Protein AF-A0A380DIY0-F1 (afdb_monomer)

pLDDT: mean 94.92, std 7.44, range [49.03, 98.44]

Nearest PDB structures (foldseek):
  3udc-assembly1_G  TM=9.228E-01  e=3.821E-07  Caldanaerobacter subterraneus subsp. tengcongensis MB4
  7n5e-assembly1_F  TM=6.716E-01  e=2.069E-02  Dionaea muscipula
  8tdj-assembly1_B  TM=6.543E-01  e=2.069E-02  Arabidopsis thaliana
  7n5d-assembly1_B  TM=6.354E-01  e=1.573E-02  Dionaea muscipula
  8jwe-assembly1_A  TM=6.513E-01  e=3.343E-02  Arabidopsis thaliana

Foldseek 3Di:
DDKQKEKDKDFLPDDVVVLQVLLVVLQVVVVVVDVFFPFGKHFPAFPDDDDRITIIMIMTDGDPPCSVVVNVVSVVSSCVSPDDDD

Secondary structure (DSSP, 8-state):
-EEEEEEEEEETTS-HHHHHHHHHHHHTTHHHH-TTBSS--EEEEEEEEETTEEEEEEEEEE-TT-HHHHHHHHHHHHHHHH----

Organism: Staphylococcus aureus (NCBI:txid1280)

Sequence (86 aa):
MEPAIVKIPVSVDENIDNVEKKLNKLFTSLRSKYYLFVSDPVVIGIDAFEDTRVILRVSAETIPGEGFSGARIIRKEVQKCFYKKY

Solvent-accessible surface area (backbone atoms only — not comparable to full-atom values): 4794 Å² total; per-residue (Å²): 117,28,69,12,68,40,78,46,80,37,56,65,88,53,64,59,72,60,52,51,55,54,49,52,64,53,21,72,50,45,33,85,73,35,86,55,36,76,38,53,48,40,78,78,43,81,72,48,78,54,98,66,26,38,27,33,32,33,40,25,40,13,43,74,92,34,20,66,59,48,28,50,49,51,52,52,53,51,50,58,74,70,58,76,84,130

Structure (mmCIF, N/CA/C/O backbone):
data_AF-A0A380DIY0-F1
#
_entry.id   AF-A0A380DIY0-F1
#
loop_
_atom_site.group_PDB
_atom_site.id
_atom_site.type_symbol
_atom_site.label_atom_id
_atom_site.label_alt_id
_atom_site.label_comp_id
_atom_site.label_asym_id
_atom_site.label_entity_id
_atom_site.label_seq_id
_atom_site.pdbx_PDB_ins_code
_atom_site.Cartn_x
_atom_site.Cartn_y
_atom_site.Cartn_z
_atom_site.occupancy
_atom_site.B_iso_or_equiv
_atom_site.auth_seq_id
_atom_site.auth_comp_id
_atom_site.auth_asym_id
_atom_site.auth_atom_id
_atom_site.pdbx_PDB_model_num
ATOM 1 N N . MET A 1 1 ? 7.410 -3.543 -17.749 1.00 80.62 1 MET A N 1
ATOM 2 C CA . MET A 1 1 ? 7.040 -2.929 -16.457 1.00 80.62 1 MET A CA 1
ATOM 3 C C . MET A 1 1 ? 6.679 -4.054 -15.511 1.00 80.62 1 MET A C 1
ATOM 5 O O . MET A 1 1 ? 6.222 -5.088 -15.988 1.00 80.62 1 MET A O 1
ATOM 9 N N . GLU A 1 2 ? 6.948 -3.894 -14.223 1.00 93.38 2 GLU A N 1
ATOM 10 C CA . GLU A 1 2 ? 6.658 -4.905 -13.201 1.00 93.38 2 GLU A CA 1
ATOM 11 C C . GLU A 1 2 ? 5.733 -4.287 -12.143 1.00 93.38 2 GLU A C 1
ATOM 13 O O . GLU A 1 2 ? 5.929 -3.124 -11.790 1.00 93.38 2 GLU A O 1
ATOM 18 N N . PRO A 1 3 ? 4.698 -4.993 -11.663 1.00 96.06 3 PRO A N 1
ATOM 19 C CA . PRO A 1 3 ? 3.796 -4.434 -10.668 1.00 96.06 3 PRO A CA 1
ATOM 20 C C . PRO A 1 3 ? 4.383 -4.527 -9.253 1.00 96.06 3 PRO A C 1
ATOM 22 O O . PRO A 1 3 ? 4.791 -5.593 -8.791 1.00 96.06 3 PRO A O 1
ATOM 25 N N . ALA A 1 4 ? 4.320 -3.425 -8.511 1.00 98.00 4 ALA A N 1
ATOM 26 C CA . ALA A 1 4 ? 4.453 -3.425 -7.061 1.00 98.00 4 ALA A CA 1
ATOM 27 C C . ALA A 1 4 ? 3.069 -3.605 -6.423 1.00 98.00 4 ALA A C 1
ATOM 29 O O . ALA A 1 4 ? 2.222 -2.721 -6.531 1.00 98.00 4 ALA A O 1
ATOM 30 N N . ILE A 1 5 ? 2.846 -4.724 -5.727 1.00 98.00 5 ILE A N 1
ATOM 31 C CA . ILE A 1 5 ? 1.556 -5.036 -5.088 1.00 98.00 5 ILE A CA 1
ATOM 32 C C . ILE A 1 5 ? 1.706 -5.041 -3.566 1.00 98.00 5 ILE A C 1
ATOM 34 O O . ILE A 1 5 ? 2.608 -5.671 -3.001 1.00 98.00 5 ILE A O 1
ATOM 38 N N . VAL A 1 6 ? 0.795 -4.345 -2.883 1.00 98.00 6 VAL A N 1
ATOM 39 C CA . VAL A 1 6 ? 0.769 -4.238 -1.421 1.00 98.00 6 VAL A CA 1
ATOM 40 C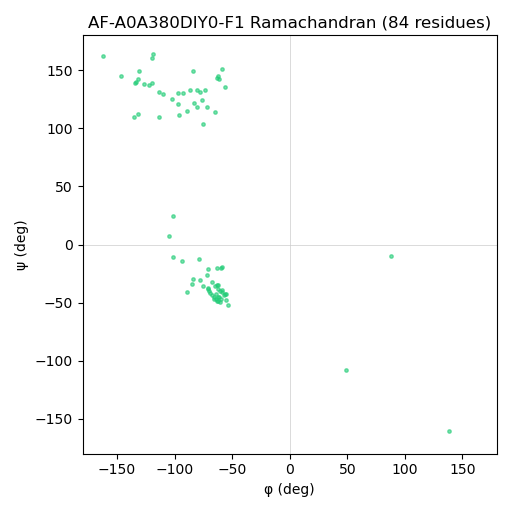 C . VAL A 1 6 ? -0.643 -4.467 -0.892 1.00 98.00 6 VAL A C 1
ATOM 42 O O . VAL A 1 6 ? -1.616 -3.978 -1.456 1.00 98.00 6 VAL A O 1
ATOM 45 N N . LYS A 1 7 ? -0.730 -5.188 0.229 1.00 98.06 7 LYS A N 1
ATOM 46 C CA . LYS A 1 7 ? -1.926 -5.296 1.067 1.00 98.06 7 LYS A CA 1
ATOM 47 C C . LYS A 1 7 ? -1.756 -4.396 2.286 1.00 98.06 7 LYS A C 1
ATOM 49 O O . LYS A 1 7 ? -0.741 -4.508 2.979 1.00 98.06 7 LYS A O 1
ATOM 54 N N . ILE A 1 8 ? -2.711 -3.503 2.518 1.00 97.50 8 ILE A N 1
ATOM 55 C CA . ILE A 1 8 ? -2.721 -2.577 3.652 1.00 97.50 8 ILE A CA 1
ATOM 56 C C . ILE A 1 8 ? -3.896 -2.963 4.554 1.00 97.50 8 ILE A C 1
ATOM 58 O O . ILE A 1 8 ? -5.041 -2.764 4.152 1.00 97.50 8 ILE A O 1
ATOM 62 N N . PRO A 1 9 ? -3.641 -3.523 5.747 1.00 97.06 9 PRO A N 1
ATOM 63 C CA . PRO A 1 9 ? -4.698 -3.770 6.713 1.00 97.06 9 PRO A CA 1
ATOM 64 C C . PRO A 1 9 ? -5.155 -2.453 7.343 1.00 97.06 9 PRO A C 1
ATOM 66 O O . PRO A 1 9 ? -4.334 -1.649 7.790 1.00 97.06 9 PRO A O 1
ATOM 69 N N . VAL A 1 10 ? -6.466 -2.261 7.412 1.00 96.88 10 VAL A N 1
ATOM 70 C CA . VAL A 1 10 ? -7.128 -1.114 8.040 1.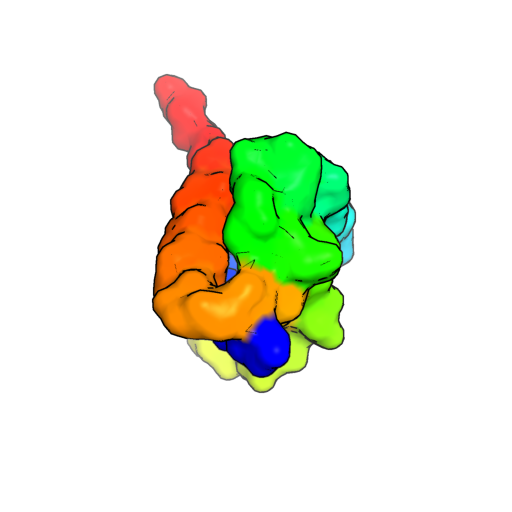00 96.88 10 VAL A CA 1
ATOM 71 C C . VAL A 1 10 ? -8.138 -1.654 9.045 1.00 96.88 10 VAL A C 1
ATOM 73 O O . VAL A 1 10 ? -8.802 -2.639 8.744 1.00 96.88 10 VAL A O 1
ATOM 76 N N . SER A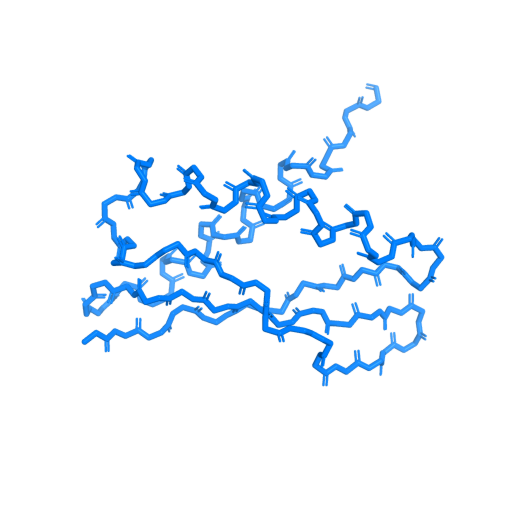 1 11 ? -8.246 -1.063 10.238 1.00 96.25 11 SER A N 1
ATOM 77 C CA . SER A 1 11 ? -9.275 -1.485 11.203 1.00 96.25 11 SER A CA 1
ATOM 78 C C . SER A 1 11 ? -10.675 -1.278 10.618 1.00 96.25 11 SER A C 1
ATOM 80 O O . SER A 1 11 ? -10.911 -0.268 9.958 1.00 96.25 11 SER A O 1
ATOM 82 N N . VAL A 1 12 ? -11.609 -2.192 10.887 1.00 93.31 12 VAL A N 1
ATOM 83 C CA . VAL A 1 12 ? -13.033 -2.030 10.520 1.00 93.31 12 VAL A CA 1
ATOM 84 C C . VAL A 1 12 ? -13.697 -0.845 11.229 1.00 93.31 12 VAL A C 1
ATOM 86 O O . VAL A 1 12 ? -14.703 -0.337 10.744 1.00 93.31 12 VAL A O 1
ATOM 89 N N . ASP A 1 13 ? -13.117 -0.380 12.338 1.00 94.88 13 ASP A N 1
ATOM 90 C CA . ASP A 1 13 ? -13.601 0.783 13.092 1.00 94.88 13 ASP A CA 1
ATOM 91 C C . ASP A 1 13 ? -13.201 2.128 12.452 1.00 94.88 13 ASP A C 1
ATOM 93 O O . ASP A 1 13 ? -13.687 3.186 12.853 1.00 94.88 13 ASP A O 1
ATOM 97 N N . GLU A 1 14 ? -12.290 2.117 11.475 1.00 94.75 14 GLU A N 1
ATOM 98 C CA . GLU A 1 14 ? -11.859 3.323 10.768 1.00 94.75 14 GLU A CA 1
ATOM 99 C C . GLU A 1 14 ? -12.822 3.674 9.627 1.00 94.75 14 GLU A C 1
ATOM 101 O O . GLU A 1 14 ? -13.394 2.814 8.957 1.00 94.75 14 GLU A O 1
ATOM 106 N N . ASN A 1 15 ? -12.946 4.968 9.326 1.00 95.25 15 ASN A N 1
ATOM 107 C CA . ASN A 1 15 ? -13.671 5.405 8.137 1.00 95.25 15 ASN A CA 1
ATOM 108 C C . ASN A 1 15 ? -12.814 5.142 6.882 1.00 95.25 15 ASN A C 1
ATOM 110 O O . ASN A 1 15 ? -11.868 5.885 6.602 1.00 95.25 15 ASN A O 1
ATOM 114 N N . ILE A 1 16 ? -13.157 4.091 6.132 1.00 94.19 16 ILE A N 1
ATOM 115 C CA . ILE A 1 16 ? -12.406 3.649 4.947 1.00 94.19 16 ILE A CA 1
ATOM 116 C C . ILE A 1 16 ? -12.303 4.749 3.882 1.00 94.19 16 ILE A C 1
ATOM 118 O O . ILE A 1 16 ? -11.207 4.973 3.370 1.00 94.19 16 ILE A O 1
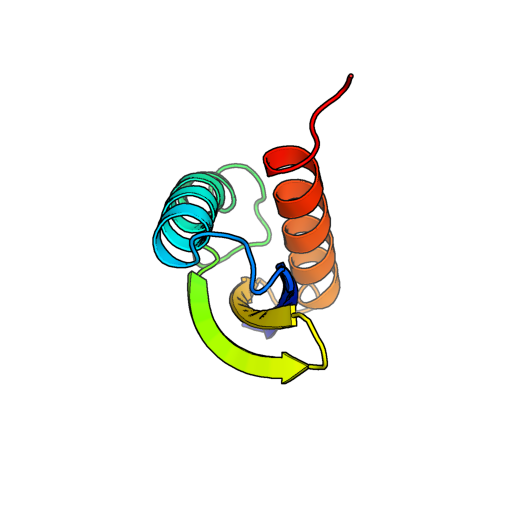ATOM 122 N N . ASP A 1 17 ? -13.368 5.516 3.624 1.00 94.06 17 ASP A N 1
ATOM 123 C CA . ASP A 1 17 ? -13.329 6.618 2.647 1.00 94.06 17 ASP A CA 1
ATOM 124 C C . ASP A 1 17 ? -12.270 7.672 3.009 1.00 94.06 17 ASP A C 1
ATOM 126 O O . ASP A 1 17 ?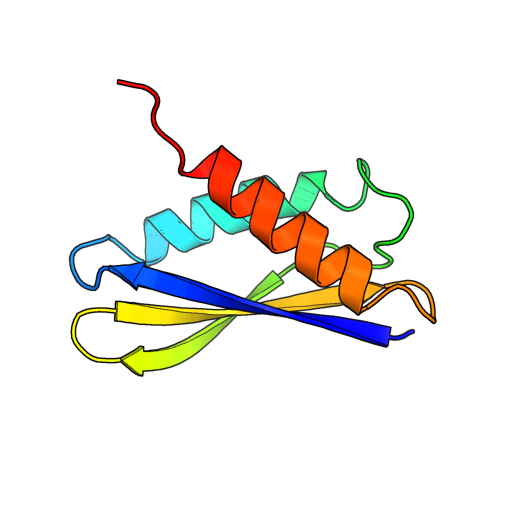 -11.570 8.214 2.148 1.00 94.06 17 ASP A O 1
ATOM 130 N N . ASN A 1 18 ? -12.121 7.978 4.301 1.00 95.31 18 ASN A N 1
ATOM 131 C CA . ASN A 1 18 ? -11.105 8.910 4.785 1.00 95.31 18 ASN A CA 1
ATOM 132 C C . ASN A 1 18 ? -9.693 8.324 4.676 1.00 95.31 18 ASN A C 1
ATOM 134 O O . ASN A 1 18 ? -8.752 9.049 4.332 1.00 95.31 18 ASN A O 1
ATOM 138 N N . VAL A 1 19 ? -9.538 7.025 4.946 1.00 96.31 19 VAL A N 1
ATOM 139 C CA . VAL A 1 19 ? -8.265 6.314 4.777 1.00 96.31 19 VAL A CA 1
ATOM 140 C C . VAL A 1 19 ? -7.840 6.331 3.308 1.00 96.31 19 VAL A C 1
ATOM 142 O O . VAL A 1 19 ? -6.715 6.741 3.016 1.00 96.31 19 VAL A O 1
ATOM 145 N N . GLU A 1 20 ? -8.737 5.993 2.379 1.00 94.81 20 GLU A N 1
ATOM 146 C CA . GLU A 1 20 ? -8.464 6.019 0.938 1.00 94.81 20 GLU A CA 1
ATOM 147 C C . GLU A 1 20 ? -8.117 7.421 0.436 1.00 94.81 20 GLU A C 1
ATOM 149 O O . GLU A 1 20 ? -7.116 7.594 -0.259 1.00 94.81 20 GLU A O 1
ATOM 154 N N . LYS A 1 21 ? -8.863 8.458 0.845 1.00 94.25 21 LYS A N 1
ATOM 155 C CA . LYS A 1 21 ? -8.531 9.855 0.502 1.00 94.25 21 LYS A CA 1
ATOM 156 C C . LYS A 1 21 ? -7.121 10.236 0.951 1.00 94.25 21 LYS A C 1
ATOM 158 O O . LYS A 1 21 ? -6.386 10.893 0.210 1.00 94.25 21 LYS A O 1
ATOM 163 N N . LYS A 1 22 ? -6.726 9.826 2.160 1.00 96.06 22 LYS A N 1
ATOM 164 C CA . LYS A 1 22 ? -5.395 10.114 2.705 1.00 96.06 22 LYS A CA 1
ATOM 165 C C . LYS A 1 22 ? -4.296 9.337 1.971 1.00 96.06 22 LYS A C 1
ATOM 167 O O . LYS A 1 22 ? -3.251 9.921 1.682 1.00 96.06 22 LYS A O 1
ATOM 172 N N . LEU A 1 23 ? -4.543 8.072 1.622 1.00 96.81 23 LEU A N 1
ATOM 173 C CA . LEU A 1 23 ? -3.647 7.254 0.798 1.00 96.81 23 LEU A CA 1
ATOM 174 C C . LEU A 1 23 ? -3.474 7.837 -0.609 1.00 96.81 23 LEU A C 1
ATOM 176 O O . LEU A 1 23 ? -2.345 8.044 -1.041 1.00 96.81 23 LEU A O 1
ATOM 180 N N . ASN A 1 24 ? -4.564 8.198 -1.287 1.00 91.62 24 ASN A N 1
ATOM 181 C CA . ASN A 1 24 ? -4.514 8.791 -2.626 1.00 91.62 24 ASN A CA 1
ATOM 182 C C . ASN A 1 24 ? -3.728 10.111 -2.631 1.00 91.62 24 ASN A C 1
ATOM 184 O O . ASN A 1 24 ? -2.906 10.342 -3.517 1.00 91.62 24 ASN A O 1
ATOM 188 N N . LYS A 1 25 ? -3.893 10.946 -1.595 1.00 94.50 25 LYS A N 1
ATOM 189 C CA . LYS A 1 25 ? -3.089 12.167 -1.428 1.00 94.50 25 LYS A CA 1
ATOM 190 C C . LYS A 1 25 ? -1.602 11.877 -1.193 1.00 94.50 25 LYS A C 1
ATOM 192 O O . LYS A 1 25 ? -0.760 12.654 -1.629 1.00 94.50 25 LYS A O 1
ATOM 197 N N . LEU A 1 26 ? -1.264 10.801 -0.482 1.00 96.44 26 LEU A N 1
ATOM 198 C CA . LEU A 1 26 ? 0.127 10.371 -0.322 1.00 96.44 26 LEU A CA 1
ATOM 199 C C . LEU A 1 26 ? 0.707 9.916 -1.668 1.00 96.44 26 LEU A C 1
ATOM 201 O O . LEU A 1 26 ? 1.819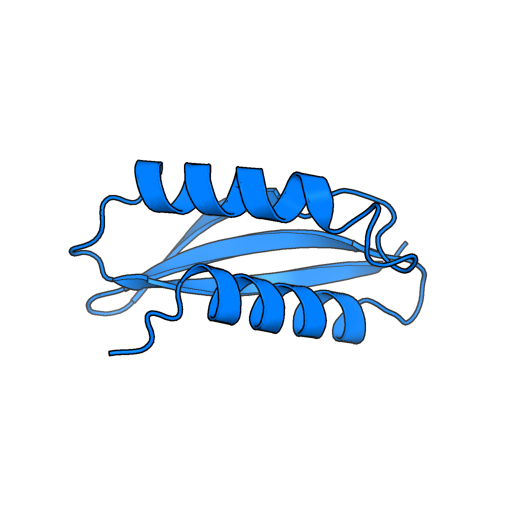 10.309 -2.025 1.00 96.44 26 LEU A O 1
ATOM 205 N N . PHE A 1 27 ? -0.031 9.092 -2.408 1.00 96.38 27 PHE A N 1
ATOM 206 C CA . PHE A 1 27 ? 0.475 8.404 -3.591 1.00 96.38 27 PHE A CA 1
ATOM 207 C C . PHE A 1 27 ? 0.797 9.326 -4.767 1.00 96.38 27 PHE A C 1
ATOM 209 O O . PHE A 1 27 ? 1.805 9.089 -5.432 1.00 96.38 27 PHE A O 1
ATOM 216 N N . THR A 1 28 ? 0.065 10.430 -4.936 1.00 94.06 28 THR A N 1
ATOM 217 C CA . THR A 1 28 ? 0.364 11.462 -5.954 1.00 94.06 28 THR A CA 1
ATOM 218 C C . THR A 1 28 ? 1.755 12.088 -5.792 1.00 94.06 28 THR A C 1
ATOM 220 O O . THR A 1 28 ? 2.298 12.666 -6.730 1.00 94.06 28 THR A O 1
ATOM 223 N N . SER A 1 29 ? 2.367 11.973 -4.607 1.00 94.25 29 SER A N 1
ATOM 224 C CA . SER A 1 29 ? 3.727 12.460 -4.340 1.00 94.25 29 SER A CA 1
ATOM 225 C C . SER A 1 29 ? 4.821 11.401 -4.521 1.00 94.25 29 SER A C 1
ATOM 227 O O . SER A 1 29 ? 6.004 11.736 -4.560 1.00 94.25 29 SER A O 1
ATOM 229 N N . LEU A 1 30 ? 4.467 10.112 -4.602 1.00 95.56 30 LEU A N 1
ATOM 230 C CA . LEU A 1 30 ? 5.460 9.036 -4.565 1.00 95.56 30 LEU A CA 1
ATOM 231 C C . LEU A 1 30 ? 6.221 8.895 -5.878 1.00 95.56 30 LEU A C 1
ATOM 233 O O . LEU A 1 30 ? 7.426 8.648 -5.841 1.00 95.56 30 LEU A O 1
ATOM 237 N N . ARG A 1 31 ? 5.562 9.109 -7.019 1.00 91.94 31 ARG A N 1
ATOM 238 C CA . ARG A 1 31 ? 6.212 9.033 -8.330 1.00 91.94 31 ARG A CA 1
ATOM 239 C C . ARG A 1 31 ? 7.290 10.097 -8.514 1.00 91.94 31 ARG A C 1
ATOM 241 O O . ARG A 1 31 ? 8.375 9.793 -8.992 1.00 91.94 31 ARG A O 1
ATOM 248 N N . SER A 1 32 ? 7.028 11.333 -8.090 1.00 92.06 32 SER A N 1
ATOM 249 C CA . SER A 1 32 ? 8.021 12.414 -8.162 1.00 92.06 32 SER A CA 1
ATOM 250 C C . SER A 1 32 ? 9.152 12.250 -7.142 1.00 92.06 32 SER A C 1
ATOM 252 O O . SER A 1 32 ? 10.266 12.710 -7.379 1.00 92.06 32 SER A O 1
ATOM 254 N N . LYS A 1 33 ? 8.892 11.567 -6.020 1.00 96.88 33 LYS A N 1
ATOM 255 C CA . LYS A 1 33 ? 9.872 11.321 -4.953 1.00 96.88 33 LYS A CA 1
ATOM 256 C C . LYS A 1 33 ? 10.777 10.111 -5.209 1.00 96.88 33 LYS A C 1
ATOM 258 O O . LYS A 1 33 ? 11.910 10.096 -4.731 1.00 96.88 33 LYS A O 1
ATOM 263 N N . TYR A 1 34 ? 10.293 9.098 -5.925 1.00 97.44 34 TYR A N 1
ATOM 264 C CA . TYR A 1 34 ? 11.015 7.848 -6.164 1.00 97.44 34 TYR A CA 1
ATOM 265 C C . TYR A 1 34 ? 10.972 7.467 -7.646 1.00 97.44 34 TYR A C 1
ATOM 267 O O . TYR A 1 34 ? 9.936 7.061 -8.164 1.00 97.44 34 TYR A O 1
ATOM 275 N N . TYR A 1 35 ? 12.135 7.517 -8.297 1.00 95.62 35 TYR A N 1
ATOM 276 C CA . TYR A 1 35 ? 12.291 7.300 -9.742 1.00 95.62 35 TYR A CA 1
ATOM 277 C C . TYR A 1 35 ? 11.835 5.920 -10.247 1.00 95.62 35 TYR A C 1
ATOM 279 O O . TYR A 1 35 ? 11.604 5.753 -11.440 1.00 95.62 35 TYR A O 1
ATOM 287 N N . LEU A 1 36 ? 11.739 4.921 -9.364 1.00 97.12 36 LEU A N 1
ATOM 288 C CA . LEU A 1 36 ? 11.369 3.558 -9.747 1.00 97.12 36 LEU A CA 1
ATOM 289 C C . LEU A 1 36 ? 9.895 3.421 -10.143 1.00 97.12 36 LEU A C 1
ATOM 291 O O . LEU A 1 36 ? 9.544 2.440 -10.797 1.00 97.12 36 LEU A O 1
ATOM 295 N N . PHE A 1 37 ? 9.032 4.354 -9.722 1.00 97.75 37 PHE A N 1
ATOM 296 C CA . PHE A 1 37 ? 7.607 4.313 -10.036 1.00 97.75 37 PHE A CA 1
ATOM 297 C C . PHE A 1 37 ? 7.356 4.908 -11.421 1.00 97.75 37 PHE A C 1
ATOM 299 O O . PHE A 1 37 ? 7.663 6.070 -11.691 1.00 97.75 37 PHE A O 1
ATOM 306 N N . VAL A 1 38 ? 6.756 4.108 -12.296 1.00 96.88 38 VAL A N 1
ATOM 307 C CA . VAL A 1 38 ? 6.320 4.529 -13.630 1.00 96.88 38 VAL A CA 1
ATOM 308 C C . VAL A 1 38 ? 4.933 5.167 -13.561 1.00 96.88 38 VAL A C 1
ATOM 310 O O . VAL A 1 38 ? 4.685 6.145 -14.266 1.00 96.88 38 VAL A O 1
ATOM 313 N N . SER A 1 39 ? 4.072 4.679 -12.664 1.00 95.50 39 SER A N 1
ATOM 314 C CA . SER A 1 39 ? 2.758 5.245 -12.348 1.00 95.50 39 SER A CA 1
ATOM 315 C C . SER A 1 39 ? 2.675 5.646 -10.875 1.00 95.50 39 SER A C 1
ATOM 317 O O . SER A 1 39 ? 3.421 5.137 -10.037 1.00 95.50 39 SER A O 1
ATOM 319 N N . ASP A 1 40 ? 1.725 6.513 -10.534 1.00 97.12 40 ASP A N 1
ATOM 320 C CA . ASP A 1 40 ? 1.376 6.722 -9.129 1.00 97.12 40 ASP A CA 1
ATOM 321 C C . ASP A 1 40 ? 0.818 5.409 -8.552 1.00 97.12 40 ASP A C 1
ATOM 323 O O . ASP A 1 40 ? 0.117 4.676 -9.265 1.00 97.12 40 ASP A O 1
ATOM 327 N N . PRO A 1 41 ? 1.110 5.074 -7.283 1.00 97.62 41 PRO A N 1
ATOM 32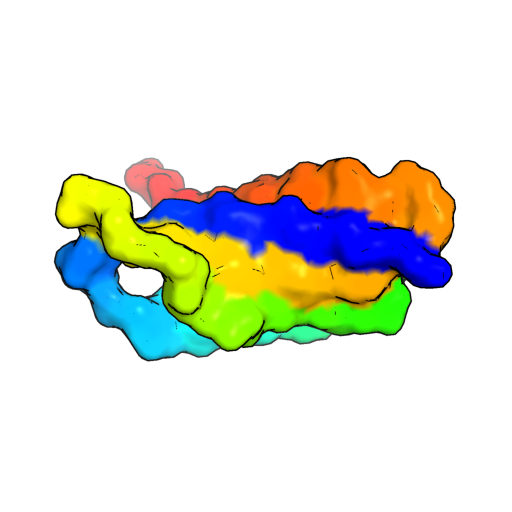8 C CA . PRO A 1 41 ? 0.401 3.999 -6.614 1.00 97.62 41 PRO A CA 1
ATOM 329 C C . PRO A 1 41 ? -1.087 4.324 -6.488 1.00 97.62 41 PRO A C 1
ATOM 331 O O . PRO A 1 41 ? -1.474 5.471 -6.276 1.00 97.62 41 PRO A O 1
ATOM 334 N N . VAL A 1 42 ? -1.933 3.309 -6.595 1.00 96.00 42 VAL A N 1
ATOM 335 C CA . VAL A 1 42 ? -3.389 3.468 -6.546 1.00 96.00 42 VAL A CA 1
ATOM 336 C C . VAL A 1 42 ? -4.007 2.422 -5.637 1.00 96.00 42 VAL A C 1
ATOM 338 O O . VAL A 1 42 ? -3.602 1.256 -5.649 1.00 96.00 42 VAL A O 1
ATOM 341 N N . VAL A 1 43 ? -4.996 2.837 -4.845 1.00 96.94 43 VAL A N 1
ATOM 342 C CA . VAL A 1 43 ? -5.883 1.898 -4.154 1.00 96.94 43 VAL A CA 1
ATOM 343 C C . VAL A 1 43 ? -6.800 1.282 -5.208 1.00 96.94 43 VAL A C 1
ATOM 345 O O . VAL A 1 43 ? -7.539 1.991 -5.881 1.00 96.94 43 VAL A O 1
ATOM 348 N N . ILE A 1 44 ? -6.718 -0.035 -5.377 1.00 95.88 44 ILE A N 1
ATOM 349 C CA . ILE A 1 44 ? -7.593 -0.795 -6.281 1.00 95.88 44 ILE A CA 1
ATOM 350 C C . ILE A 1 44 ? -8.967 -1.009 -5.633 1.00 95.88 44 ILE A C 1
ATOM 352 O O . ILE A 1 44 ? -9.975 -1.084 -6.327 1.00 95.88 44 ILE A O 1
ATOM 356 N N . GLY A 1 45 ? -8.991 -1.098 -4.302 1.00 93.62 45 GLY A N 1
ATOM 357 C CA . GLY A 1 45 ? -10.186 -1.265 -3.482 1.00 93.62 45 GLY A CA 1
ATOM 358 C C . GLY A 1 45 ? -9.957 -2.272 -2.358 1.00 93.62 45 GLY A C 1
ATOM 359 O O . GLY A 1 45 ? -8.815 -2.589 -1.999 1.00 93.62 45 GLY A O 1
ATOM 360 N N . ILE A 1 46 ? -11.058 -2.797 -1.825 1.00 96.06 46 ILE A N 1
ATOM 361 C CA . ILE A 1 46 ? -11.063 -3.850 -0.808 1.00 96.06 46 ILE A CA 1
ATOM 362 C C . ILE A 1 46 ? -10.738 -5.200 -1.463 1.00 96.06 46 ILE A C 1
ATOM 364 O O . ILE A 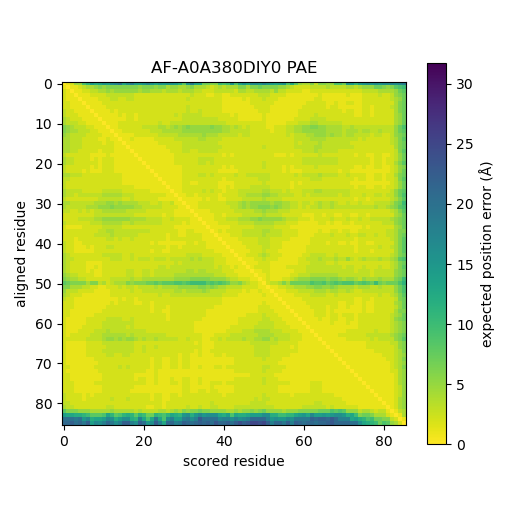1 46 ? -11.411 -5.627 -2.396 1.00 96.06 46 ILE A O 1
ATOM 368 N N . ASP A 1 47 ? -9.704 -5.871 -0.960 1.00 97.69 47 ASP A N 1
ATOM 369 C CA . ASP A 1 47 ? -9.277 -7.213 -1.375 1.00 97.69 47 ASP A CA 1
ATOM 370 C C . ASP A 1 47 ? -9.979 -8.314 -0.578 1.00 97.69 47 ASP A C 1
ATOM 372 O O . ASP A 1 47 ? -10.322 -9.361 -1.118 1.00 97.69 47 ASP A O 1
ATOM 376 N N . ALA A 1 48 ? -10.131 -8.089 0.728 1.00 97.44 48 ALA A N 1
ATOM 377 C CA . ALA A 1 48 ? -10.664 -9.059 1.673 1.00 97.44 48 ALA A CA 1
ATOM 378 C C . ALA A 1 48 ? -11.116 -8.379 2.973 1.00 97.44 48 ALA A C 1
ATOM 380 O O . ALA A 1 48 ? -10.684 -7.269 3.297 1.00 97.44 48 ALA A O 1
ATOM 381 N N . PHE A 1 49 ? -11.934 -9.098 3.737 1.00 96.88 49 PHE A N 1
ATOM 382 C CA . PHE A 1 49 ? -12.233 -8.816 5.139 1.00 96.88 49 PHE A CA 1
ATOM 383 C C . PHE A 1 49 ? -11.575 -9.909 5.994 1.00 96.88 49 PHE A C 1
ATOM 385 O O . PHE A 1 49 ? -11.741 -11.092 5.700 1.00 96.88 49 PHE A O 1
ATOM 392 N N . GLU A 1 50 ? -10.816 -9.523 7.019 1.00 95.81 50 GLU A N 1
ATOM 393 C CA . GLU A 1 50 ? -10.055 -10.425 7.895 1.00 95.81 50 GLU A CA 1
ATOM 394 C C . GLU A 1 50 ? -10.237 -10.005 9.362 1.00 95.81 50 GLU A C 1
ATOM 396 O O . GLU A 1 50 ? -9.721 -8.969 9.778 1.00 95.81 50 GLU A O 1
ATOM 401 N N . ASP A 1 51 ? -10.954 -10.807 10.155 1.00 94.38 51 ASP A N 1
ATOM 402 C CA . ASP A 1 51 ? -11.298 -10.521 11.557 1.00 94.38 51 ASP A CA 1
ATOM 403 C C . ASP A 1 51 ? -11.872 -9.101 11.751 1.00 94.38 51 ASP A C 1
ATOM 405 O O . ASP A 1 51 ? -12.990 -8.802 11.338 1.00 94.38 51 ASP A O 1
ATOM 409 N N . THR A 1 52 ? -11.094 -8.208 12.368 1.00 95.94 52 THR A N 1
ATOM 410 C CA . THR A 1 52 ? -11.416 -6.796 12.619 1.00 95.94 52 THR A CA 1
ATOM 411 C C . THR A 1 52 ? -10.731 -5.858 11.625 1.00 95.94 52 THR A C 1
ATOM 413 O O . THR A 1 52 ? -10.467 -4.691 11.927 1.00 95.94 52 THR A O 1
ATOM 416 N N . ARG A 1 53 ? -10.384 -6.353 10.432 1.00 97.38 53 ARG A N 1
ATOM 417 C CA . ARG A 1 53 ? -9.643 -5.599 9.420 1.00 97.38 53 ARG A CA 1
ATOM 418 C C . ARG A 1 53 ? -10.272 -5.702 8.039 1.00 97.38 53 ARG A C 1
ATOM 420 O O . ARG A 1 53 ? -10.701 -6.761 7.593 1.00 97.38 53 ARG A O 1
ATOM 427 N N . VAL A 1 54 ? -10.232 -4.587 7.326 1.00 97.38 54 VAL A N 1
ATOM 428 C CA . VAL A 1 54 ? -10.422 -4.517 5.879 1.00 97.38 54 VAL A CA 1
ATOM 429 C C . VAL A 1 54 ? -9.041 -4.492 5.234 1.00 97.38 54 VAL A C 1
ATOM 431 O O . VAL A 1 54 ? -8.175 -3.708 5.630 1.00 97.38 54 VAL A O 1
ATOM 434 N N . ILE A 1 55 ? -8.810 -5.349 4.245 1.00 98.06 55 ILE A N 1
ATOM 435 C CA . ILE A 1 55 ? -7.549 -5.392 3.508 1.00 98.06 55 ILE A CA 1
ATOM 436 C C . ILE A 1 55 ? -7.702 -4.579 2.230 1.00 98.06 55 ILE A C 1
ATOM 438 O O . ILE A 1 55 ? -8.405 -4.995 1.315 1.00 98.06 55 ILE A O 1
ATOM 442 N N . LEU A 1 56 ? -7.014 -3.442 2.136 1.00 97.88 56 LEU A N 1
ATOM 443 C CA . LEU A 1 56 ? -6.949 -2.657 0.904 1.00 97.88 56 LEU A CA 1
ATOM 444 C C . LEU A 1 56 ? -5.816 -3.161 0.008 1.00 97.88 56 LEU A C 1
ATOM 446 O O . LEU A 1 56 ? -4.681 -3.341 0.466 1.00 97.88 56 LEU A O 1
ATOM 450 N N . ARG A 1 57 ? -6.100 -3.350 -1.284 1.00 97.94 57 ARG A N 1
ATOM 451 C CA . ARG A 1 57 ? -5.084 -3.660 -2.298 1.00 97.94 57 ARG A CA 1
ATOM 452 C C . ARG A 1 57 ? -4.587 -2.376 -2.944 1.00 97.94 57 ARG A C 1
ATOM 454 O O . ARG A 1 57 ? -5.374 -1.573 -3.436 1.00 97.94 57 ARG A O 1
ATOM 461 N N . VAL A 1 58 ? -3.269 -2.227 -3.001 1.00 98.06 58 VAL A N 1
ATOM 462 C CA . VAL A 1 58 ? -2.584 -1.136 -3.699 1.00 98.06 58 VAL A CA 1
ATOM 463 C C . VAL A 1 58 ? -1.681 -1.709 -4.782 1.00 98.06 58 VAL A C 1
ATOM 465 O O . VAL A 1 58 ? -1.008 -2.719 -4.556 1.00 98.06 58 VAL A O 1
ATOM 468 N N . SER A 1 59 ? -1.661 -1.050 -5.939 1.00 97.38 59 SER A N 1
ATOM 469 C CA . SER A 1 59 ? -0.784 -1.385 -7.062 1.00 97.38 59 SER A CA 1
ATOM 470 C C . SER A 1 59 ? -0.060 -0.147 -7.582 1.00 97.38 59 SER A C 1
ATOM 472 O O . SER A 1 59 ? -0.603 0.953 -7.521 1.00 97.38 59 SER A O 1
ATOM 474 N N . ALA A 1 60 ? 1.144 -0.330 -8.113 1.00 97.56 60 ALA A N 1
ATOM 475 C CA . ALA A 1 60 ? 1.861 0.671 -8.895 1.00 97.56 60 ALA A CA 1
ATOM 476 C C . ALA A 1 60 ? 2.693 -0.019 -9.977 1.00 97.56 60 ALA A C 1
ATOM 478 O O . ALA A 1 60 ? 3.249 -1.093 -9.734 1.00 97.56 60 ALA A O 1
ATOM 479 N N . GLU A 1 61 ? 2.831 0.601 -11.144 1.00 98.06 61 GLU A N 1
ATOM 480 C CA . GLU A 1 61 ? 3.810 0.158 -12.132 1.00 98.06 61 GLU A CA 1
ATOM 481 C C . GLU A 1 61 ? 5.203 0.637 -11.727 1.00 98.06 61 GLU A C 1
ATOM 483 O O . GLU A 1 61 ? 5.408 1.816 -11.423 1.00 98.06 61 GLU A O 1
ATOM 488 N N . THR A 1 62 ? 6.175 -0.271 -11.750 1.00 98.25 62 THR A N 1
ATOM 489 C CA . THR A 1 62 ? 7.584 0.050 -11.534 1.00 98.25 62 THR A CA 1
ATOM 490 C C . THR A 1 62 ? 8.428 -0.309 -12.746 1.00 98.25 62 THR A C 1
ATOM 492 O O . THR A 1 62 ? 8.033 -1.083 -13.633 1.00 98.25 62 THR A O 1
ATOM 495 N N . ILE A 1 63 ? 9.640 0.242 -12.770 1.00 97.69 63 ILE A N 1
ATOM 496 C CA . ILE A 1 63 ? 10.675 -0.227 -13.687 1.00 97.69 63 ILE A CA 1
ATOM 497 C C . ILE A 1 63 ? 10.969 -1.725 -13.434 1.00 97.69 63 ILE A C 1
ATOM 499 O O . ILE A 1 63 ? 10.751 -2.211 -12.317 1.00 97.69 63 ILE A O 1
ATOM 503 N N . PRO A 1 64 ? 11.404 -2.482 -14.460 1.00 97.81 64 PRO A N 1
ATOM 504 C CA . PRO A 1 64 ? 11.683 -3.913 -14.318 1.00 97.81 64 PRO A CA 1
ATOM 505 C C . PRO A 1 64 ? 12.707 -4.206 -13.210 1.00 97.81 64 PRO A C 1
ATOM 507 O O . PRO A 1 64 ? 13.728 -3.526 -13.136 1.00 97.81 64 PRO A O 1
ATOM 510 N N . GLY A 1 65 ? 12.447 -5.216 -12.374 1.00 97.38 65 GLY A N 1
ATOM 511 C CA . GLY A 1 65 ? 13.311 -5.617 -11.259 1.00 97.38 65 GLY A CA 1
ATOM 512 C C . GLY A 1 65 ? 13.036 -4.884 -9.941 1.00 97.38 65 GLY A C 1
ATOM 513 O O . GLY A 1 65 ? 13.538 -5.298 -8.898 1.00 97.38 65 GLY A O 1
ATOM 514 N N . GLU A 1 66 ? 12.212 -3.831 -9.952 1.00 98.12 66 GLU A N 1
ATOM 515 C CA . GLU A 1 66 ? 11.961 -2.983 -8.777 1.00 98.12 66 GLU A CA 1
ATOM 516 C C . GLU A 1 66 ? 10.597 -3.215 -8.110 1.00 98.12 66 GLU A C 1
ATOM 518 O O . GLU A 1 66 ? 10.248 -2.493 -7.170 1.00 98.12 66 GLU A O 1
ATOM 523 N N . GLY A 1 67 ? 9.826 -4.230 -8.523 1.00 98.06 67 GLY A N 1
ATOM 524 C CA . GLY A 1 67 ? 8.493 -4.497 -7.962 1.00 98.06 67 GLY A CA 1
ATOM 525 C C . GLY A 1 67 ? 8.519 -4.663 -6.434 1.00 98.06 67 GLY A C 1
ATOM 526 O O . GLY A 1 67 ? 7.713 -4.071 -5.705 1.00 98.06 67 GLY A O 1
ATOM 527 N N . PHE A 1 68 ? 9.520 -5.382 -5.915 1.00 98.06 68 PHE A N 1
ATOM 528 C CA . PHE A 1 68 ? 9.734 -5.549 -4.473 1.00 98.06 68 PHE A CA 1
ATOM 529 C C . PHE A 1 68 ? 10.143 -4.249 -3.766 1.00 98.06 68 PHE A C 1
ATOM 531 O O . PHE A 1 68 ? 9.619 -3.944 -2.687 1.00 98.06 68 PHE A O 1
ATOM 538 N N . SER A 1 69 ? 11.051 -3.466 -4.355 1.00 98.19 69 SER A N 1
ATOM 539 C CA . SER A 1 69 ? 11.482 -2.171 -3.814 1.00 98.19 69 SER A CA 1
ATOM 540 C C . SER A 1 69 ? 10.324 -1.180 -3.746 1.00 98.19 69 SER A C 1
ATOM 542 O O . SER A 1 69 ? 10.106 -0.559 -2.700 1.00 98.19 69 SER A O 1
ATOM 544 N N . GLY A 1 70 ? 9.527 -1.091 -4.815 1.00 98.25 70 GLY A N 1
ATOM 545 C CA . GLY A 1 70 ? 8.324 -0.266 -4.872 1.00 98.25 70 GLY A CA 1
ATOM 546 C C . GLY A 1 70 ? 7.310 -0.673 -3.810 1.00 98.25 70 GLY A C 1
ATOM 547 O O . GLY A 1 70 ? 6.860 0.165 -3.025 1.00 98.25 70 GLY A O 1
ATOM 548 N N . ALA A 1 71 ? 7.043 -1.974 -3.672 1.00 98.44 71 ALA A N 1
ATOM 549 C CA . ALA A 1 71 ? 6.148 -2.485 -2.639 1.00 98.44 71 ALA A CA 1
ATOM 550 C C . ALA A 1 71 ? 6.665 -2.180 -1.217 1.00 98.44 71 ALA A C 1
ATOM 552 O O . ALA A 1 71 ? 5.883 -1.920 -0.297 1.00 98.44 71 ALA A O 1
ATOM 553 N N . ARG A 1 72 ? 7.987 -2.198 -0.997 1.00 98.25 72 ARG A N 1
ATOM 554 C CA . ARG A 1 72 ? 8.597 -1.827 0.291 1.00 98.25 72 ARG A CA 1
ATOM 555 C C . ARG A 1 72 ? 8.467 -0.331 0.578 1.00 98.25 72 ARG A C 1
ATOM 557 O O . ARG A 1 72 ? 8.183 0.034 1.720 1.00 98.25 72 ARG A O 1
ATOM 564 N N . ILE A 1 73 ? 8.677 0.520 -0.424 1.00 98.25 73 ILE A N 1
ATOM 565 C CA . ILE A 1 73 ? 8.537 1.976 -0.295 1.00 98.25 73 ILE A CA 1
ATOM 566 C C . ILE A 1 73 ? 7.091 2.350 0.018 1.00 98.25 73 ILE A C 1
ATOM 568 O O . ILE A 1 73 ? 6.873 3.065 0.995 1.00 98.25 73 ILE A O 1
ATOM 572 N N . ILE A 1 74 ? 6.116 1.790 -0.707 1.00 98.38 74 ILE A N 1
ATOM 573 C CA . ILE A 1 74 ? 4.686 2.012 -0.440 1.00 98.38 74 ILE A CA 1
ATOM 574 C C . ILE A 1 74 ? 4.363 1.685 1.023 1.00 98.38 74 ILE A C 1
ATOM 576 O O . ILE A 1 74 ? 3.859 2.546 1.738 1.00 98.38 74 ILE A O 1
ATOM 580 N N . ARG A 1 75 ? 4.733 0.493 1.522 1.00 98.38 75 ARG A N 1
ATOM 581 C CA . ARG A 1 75 ? 4.481 0.117 2.929 1.00 98.38 75 ARG A CA 1
ATOM 582 C C . ARG A 1 75 ? 5.095 1.105 3.927 1.00 98.38 75 ARG A C 1
ATOM 584 O O . ARG A 1 75 ? 4.441 1.462 4.903 1.00 98.38 75 ARG A O 1
ATOM 591 N N . LYS A 1 76 ? 6.335 1.554 3.696 1.00 97.69 76 LYS A N 1
ATOM 592 C CA . LYS A 1 76 ? 7.021 2.511 4.583 1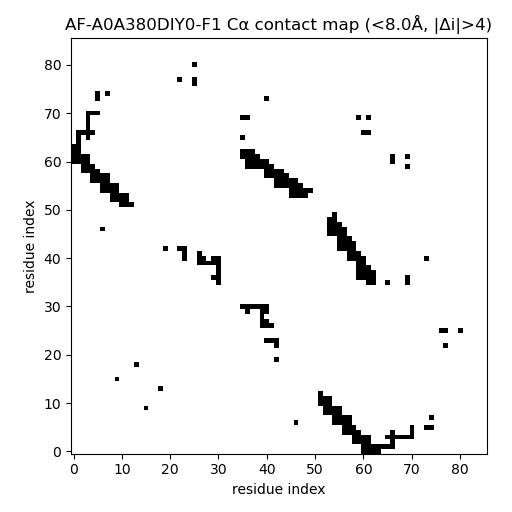.00 97.69 76 LYS A CA 1
ATOM 593 C C . LYS A 1 76 ? 6.350 3.881 4.587 1.00 97.69 76 LYS A C 1
ATOM 595 O O . LYS A 1 76 ? 6.188 4.468 5.650 1.00 97.69 76 LYS A O 1
ATOM 600 N N . GLU A 1 77 ? 5.993 4.405 3.422 1.00 97.94 77 GLU A N 1
ATOM 601 C CA . GLU A 1 77 ? 5.380 5.731 3.320 1.00 97.94 77 GLU A CA 1
ATOM 602 C C . GLU A 1 77 ? 3.949 5.722 3.872 1.00 97.94 77 GLU A C 1
ATOM 604 O O . GLU A 1 77 ? 3.573 6.645 4.592 1.00 97.94 77 GLU A O 1
ATOM 609 N N . VAL A 1 78 ? 3.193 4.641 3.649 1.00 97.50 78 VAL A N 1
ATOM 610 C CA . VAL A 1 78 ? 1.885 4.423 4.287 1.00 97.50 78 VAL A CA 1
ATOM 611 C C . VAL A 1 78 ? 2.029 4.373 5.805 1.00 97.50 78 VAL A C 1
ATOM 613 O O . VAL A 1 78 ? 1.332 5.106 6.503 1.00 97.50 78 VAL A O 1
ATOM 616 N N . GLN A 1 79 ? 2.969 3.577 6.327 1.00 96.12 79 GLN A N 1
ATOM 617 C CA . GLN A 1 79 ? 3.214 3.506 7.768 1.00 96.12 79 GLN A CA 1
ATOM 618 C C . GLN A 1 79 ? 3.508 4.895 8.340 1.00 96.12 79 GLN A C 1
ATOM 620 O O . GLN A 1 79 ? 2.852 5.288 9.296 1.00 96.12 79 GLN A O 1
ATOM 625 N N . LYS A 1 80 ? 4.397 5.681 7.720 1.00 95.69 80 LYS A N 1
ATOM 626 C CA . LYS A 1 80 ? 4.710 7.048 8.170 1.00 95.69 80 LYS A CA 1
ATOM 627 C C . LYS A 1 80 ? 3.506 7.984 8.108 1.00 95.69 80 LYS A C 1
ATOM 629 O O . LYS A 1 80 ? 3.347 8.823 8.985 1.00 95.69 80 LYS A O 1
ATOM 634 N N . CYS A 1 81 ? 2.667 7.853 7.082 1.00 94.94 81 CYS A N 1
ATOM 635 C CA . CYS A 1 81 ? 1.481 8.686 6.887 1.00 94.94 81 CYS A CA 1
ATOM 636 C C . CYS A 1 81 ? 0.446 8.506 8.013 1.00 94.94 81 CYS A C 1
ATOM 638 O O . CYS A 1 81 ? -0.237 9.462 8.400 1.00 94.94 81 CYS A O 1
ATOM 640 N N . PHE A 1 82 ? 0.329 7.287 8.545 1.00 93.19 82 PHE A N 1
ATOM 641 C CA . PHE A 1 82 ? -0.603 6.944 9.624 1.00 93.19 82 PHE A CA 1
ATOM 642 C C . PHE A 1 82 ? 0.054 6.840 11.003 1.00 93.19 82 PHE A C 1
ATOM 644 O O . PHE A 1 82 ? -0.651 6.808 12.009 1.00 93.19 82 PHE A O 1
ATOM 651 N N . TYR A 1 83 ? 1.383 6.851 11.072 1.00 91.38 83 TYR A N 1
ATOM 652 C CA . TYR A 1 83 ? 2.114 6.874 12.327 1.00 91.38 83 TYR A CA 1
ATOM 653 C C . TYR A 1 83 ? 1.849 8.188 13.070 1.00 91.38 83 TYR A C 1
ATOM 655 O O . TYR A 1 83 ? 2.251 9.265 12.629 1.00 91.38 83 TYR A O 1
ATOM 663 N N . LYS A 1 84 ? 1.188 8.099 14.225 1.00 78.62 84 LYS A N 1
ATOM 664 C CA . LYS A 1 84 ? 1.093 9.193 15.193 1.00 78.62 84 LYS A CA 1
ATOM 665 C C . LYS A 1 84 ? 2.158 8.966 16.260 1.00 78.62 84 LYS A C 1
ATOM 667 O O . LYS A 1 84 ? 2.171 7.922 16.906 1.00 78.62 84 LYS A O 1
ATOM 672 N N . LYS A 1 85 ? 3.063 9.932 16.427 1.00 53.03 85 LYS A N 1
ATOM 673 C CA . LYS A 1 85 ? 3.951 9.976 17.589 1.00 53.03 85 LYS A CA 1
ATOM 674 C C . LYS A 1 85 ? 3.136 10.580 18.733 1.00 53.03 85 LYS A C 1
ATOM 676 O O . LYS A 1 85 ? 2.626 11.684 18.559 1.00 53.03 85 LYS A O 1
ATOM 681 N N . TYR A 1 86 ? 2.944 9.811 19.803 1.00 49.03 86 TYR A N 1
ATOM 682 C CA . TYR A 1 86 ? 2.398 10.312 21.065 1.00 49.03 86 TYR A CA 1
ATOM 683 C C . TYR A 1 86 ? 3.257 11.460 21.599 1.00 49.03 86 TYR A C 1
ATOM 685 O O . TYR A 1 86 ? 4.500 11.377 21.426 1.00 49.03 86 TYR A O 1
#

Radius of gyration: 12.79 Å; Cα contacts (8 Å, |Δi|>4): 144; chains: 1; bounding box: 27×23×38 Å

InterPro domains:
  IPR045276 Mechanosensitive ion channel YbiO [PTHR30460] (4-84)

Mean predicted aligned error: 2.84 Å